Protein AF-A0A359DA38-F1 (afdb_monomer)

Secondary structure (DSSP, 8-state):
-----------PPPP-EEEEE--HHHHHHHHHHHHHHHHHHHH----TTGGGT----GGGGG-EEEEEEETTT--EEEEEEEEEHHHHHHHTS-GGGGTS--GGGTT--S-EEEEEEEEE-GGG-SHHHHHHHHHHHHHHHHHHT--EEEE---

Structure (mmCIF, N/CA/C/O backbone):
data_AF-A0A359DA38-F1
#
_entry.id   AF-A0A359DA38-F1
#
loop_
_atom_site.group_PDB
_atom_site.id
_atom_site.type_symbol
_atom_site.label_atom_id
_atom_site.label_alt_id
_atom_site.label_comp_id
_atom_site.label_asym_id
_atom_site.label_entity_id
_atom_site.label_seq_id
_atom_site.pdbx_PDB_ins_code
_atom_site.Cartn_x
_atom_site.Cartn_y
_atom_site.Cartn_z
_atom_site.occupancy
_atom_site.B_iso_or_equiv
_atom_site.auth_seq_id
_atom_site.auth_comp_id
_atom_site.auth_asym_id
_atom_site.auth_atom_id
_atom_site.pdbx_PDB_model_num
ATOM 1 N N . MET A 1 1 ? -15.263 -32.341 43.291 1.00 40.28 1 MET A N 1
ATOM 2 C CA . MET A 1 1 ? -15.987 -31.164 42.770 1.00 40.28 1 MET A CA 1
ATOM 3 C C . MET A 1 1 ? -15.018 -30.399 41.888 1.00 40.28 1 MET A C 1
ATOM 5 O O . MET A 1 1 ? -14.157 -29.714 42.419 1.00 40.28 1 MET A O 1
ATOM 9 N N . THR A 1 2 ? -15.076 -30.595 40.573 1.00 37.25 2 THR A N 1
ATOM 10 C CA . THR A 1 2 ? -14.154 -29.941 39.632 1.00 37.25 2 THR A CA 1
ATOM 11 C C . THR A 1 2 ? -14.922 -28.822 38.948 1.00 37.25 2 THR A C 1
ATOM 13 O O . THR A 1 2 ? -15.823 -29.076 38.152 1.00 37.25 2 THR A O 1
ATOM 16 N N . GLN A 1 3 ? -14.632 -27.586 39.344 1.00 42.19 3 GLN A N 1
ATOM 17 C CA . GLN A 1 3 ? -15.239 -26.386 38.784 1.00 42.19 3 GLN A CA 1
ATOM 18 C C . GLN A 1 3 ? -14.615 -26.137 37.407 1.00 42.19 3 GLN A C 1
ATOM 20 O O . GLN A 1 3 ? -13.440 -25.795 37.302 1.00 42.19 3 GLN A O 1
ATOM 25 N N . ILE A 1 4 ? -15.394 -26.351 36.347 1.00 47.38 4 ILE A N 1
ATOM 26 C CA . ILE A 1 4 ? -15.034 -25.924 34.995 1.00 47.38 4 ILE A CA 1
ATOM 27 C C . ILE A 1 4 ? -15.135 -24.399 34.987 1.00 47.38 4 ILE A C 1
ATOM 29 O O . ILE A 1 4 ? -16.221 -23.840 35.149 1.00 47.38 4 ILE A O 1
ATOM 33 N N . ALA A 1 5 ? -13.992 -23.729 34.857 1.00 47.16 5 ALA A N 1
ATOM 34 C CA . ALA A 1 5 ? -13.940 -22.293 34.655 1.00 47.16 5 ALA A CA 1
ATOM 35 C C . ALA A 1 5 ? -14.603 -21.970 33.309 1.00 47.16 5 ALA A C 1
ATOM 37 O O . ALA A 1 5 ? -14.053 -22.244 32.247 1.00 47.16 5 ALA A O 1
ATOM 38 N N . LEU A 1 6 ? -15.813 -21.415 33.364 1.00 50.88 6 LEU A N 1
ATOM 39 C CA . LEU A 1 6 ? -16.464 -20.788 32.222 1.00 50.88 6 LEU A CA 1
ATOM 40 C C . LEU A 1 6 ? -15.691 -19.508 31.903 1.00 50.88 6 LEU A C 1
ATOM 42 O O . LEU A 1 6 ? -15.925 -18.456 32.503 1.00 50.88 6 LEU A O 1
ATOM 46 N N . THR A 1 7 ? -14.739 -19.602 30.980 1.00 53.06 7 THR A N 1
ATOM 47 C CA . THR A 1 7 ? -14.122 -18.439 30.351 1.00 53.06 7 THR A CA 1
ATOM 48 C C . THR A 1 7 ? -15.243 -17.666 29.666 1.00 53.06 7 THR A C 1
ATOM 50 O O . THR A 1 7 ? -15.839 -18.139 28.702 1.00 53.06 7 THR A O 1
ATOM 53 N N . ARG A 1 8 ? -15.596 -16.495 30.207 1.00 48.06 8 ARG A N 1
ATOM 54 C CA . ARG A 1 8 ? -16.495 -15.561 29.530 1.00 48.06 8 ARG A CA 1
ATOM 55 C C . ARG A 1 8 ? -15.822 -15.146 28.230 1.00 48.06 8 ARG A C 1
ATOM 57 O O . ARG A 1 8 ? -14.902 -14.330 28.252 1.00 48.06 8 ARG A O 1
ATOM 64 N N . ASP A 1 9 ? -16.291 -15.708 27.126 1.00 50.88 9 ASP A N 1
ATOM 65 C CA . ASP A 1 9 ? -15.997 -15.209 25.795 1.00 50.88 9 ASP A CA 1
ATOM 66 C C . ASP A 1 9 ? -16.605 -13.804 25.701 1.00 50.88 9 ASP A C 1
ATOM 68 O O . ASP A 1 9 ? -17.817 -13.622 25.563 1.00 50.88 9 ASP A O 1
ATOM 72 N N . ARG A 1 10 ? -15.778 -12.776 25.924 1.00 52.38 10 ARG A N 1
ATOM 73 C CA . ARG A 1 10 ? -16.146 -11.396 25.606 1.00 52.38 10 ARG A CA 1
ATOM 74 C C . ARG A 1 10 ? -16.163 -11.334 24.087 1.00 52.38 10 ARG A C 1
ATOM 76 O O . ARG A 1 10 ? -15.155 -10.976 23.485 1.00 52.38 10 ARG A O 1
ATOM 83 N N . THR A 1 11 ? -17.291 -11.702 23.487 1.00 56.88 11 THR A N 1
ATOM 84 C CA . THR A 1 11 ? -17.505 -11.613 22.045 1.00 56.88 11 THR A CA 1
ATOM 85 C C . THR A 1 11 ? -17.299 -10.163 21.632 1.00 56.88 11 THR A C 1
ATOM 87 O O . THR A 1 11 ? -18.174 -9.312 21.810 1.00 56.88 11 THR A O 1
ATOM 90 N N . THR A 1 12 ? -16.103 -9.860 21.137 1.00 62.84 12 THR A N 1
ATOM 91 C CA . THR A 1 12 ? -15.860 -8.610 20.427 1.00 62.84 12 THR A CA 1
ATOM 92 C C . THR A 1 12 ? -16.781 -8.663 19.212 1.00 62.84 12 THR A C 1
ATOM 94 O O . THR A 1 12 ? -16.821 -9.712 18.559 1.00 62.84 12 THR A O 1
ATOM 97 N N . PRO A 1 13 ? -17.582 -7.619 18.938 1.00 70.88 13 PRO A N 1
ATOM 98 C CA . PRO A 1 13 ? -18.469 -7.632 17.784 1.00 70.88 13 PRO A CA 1
ATOM 99 C C . PRO A 1 13 ? -17.672 -7.999 16.531 1.00 70.88 13 PRO A C 1
ATOM 101 O O . PRO A 1 13 ? -16.520 -7.585 16.377 1.00 70.88 13 PRO A O 1
ATOM 104 N N . ALA A 1 14 ? -18.273 -8.822 15.669 1.00 83.25 14 ALA A N 1
ATOM 105 C CA . ALA A 1 14 ? -17.619 -9.273 14.450 1.00 83.25 14 ALA A CA 1
ATOM 106 C C . ALA A 1 14 ? -17.171 -8.052 13.633 1.00 83.25 14 ALA A C 1
ATOM 108 O O . ALA A 1 14 ? -17.980 -7.189 13.274 1.00 83.25 14 ALA A O 1
ATOM 109 N N . ARG A 1 15 ? -15.865 -7.965 13.378 1.00 90.12 15 ARG A N 1
ATOM 110 C CA . ARG A 1 15 ? -15.275 -6.887 12.581 1.00 90.12 15 ARG A CA 1
ATOM 111 C C . ARG A 1 15 ? -15.739 -7.026 11.143 1.00 90.12 15 ARG A C 1
ATOM 113 O O . ARG A 1 15 ? -15.716 -8.127 10.593 1.00 90.12 15 ARG A O 1
ATOM 120 N N . ARG A 1 16 ? -16.154 -5.918 10.538 1.00 96.81 16 ARG A N 1
ATOM 121 C CA . ARG A 1 16 ? -16.608 -5.894 9.147 1.00 96.81 16 ARG A CA 1
ATOM 122 C C . ARG A 1 16 ? -15.497 -5.301 8.303 1.00 96.81 16 ARG A C 1
ATOM 124 O O . ARG A 1 16 ? -15.492 -4.110 8.041 1.00 96.81 16 ARG A O 1
ATOM 131 N N . LEU A 1 17 ? -14.539 -6.136 7.931 1.00 98.44 17 LEU A N 1
ATOM 132 C CA . LEU A 1 17 ? -13.346 -5.705 7.209 1.00 98.44 17 LEU A CA 1
ATOM 133 C C . LEU A 1 17 ? -13.612 -5.690 5.702 1.00 98.44 17 LEU A C 1
ATOM 135 O O . LEU A 1 17 ? -14.126 -6.667 5.157 1.00 98.44 17 LEU A O 1
ATOM 139 N N . GLN A 1 18 ? -13.253 -4.594 5.041 1.00 98.56 18 GLN A N 1
ATOM 140 C CA . GLN A 1 18 ? -13.341 -4.432 3.592 1.00 98.56 18 GLN A CA 1
ATOM 141 C C . GLN A 1 18 ? -12.007 -3.921 3.057 1.00 98.56 18 GLN A C 1
ATOM 143 O O . GLN A 1 18 ? -11.458 -2.971 3.607 1.00 98.56 18 GLN A O 1
ATOM 148 N N . ALA A 1 19 ? -11.503 -4.539 1.991 1.00 98.50 19 ALA A N 1
ATOM 149 C CA . ALA A 1 19 ? -10.370 -3.990 1.267 1.00 98.50 19 ALA A CA 1
ATOM 150 C C . ALA A 1 19 ? -10.810 -2.880 0.306 1.00 98.50 19 ALA A C 1
ATOM 152 O O . ALA A 1 19 ? -11.923 -2.912 -0.223 1.00 98.50 19 ALA A O 1
ATOM 153 N N . GLU A 1 20 ? -9.935 -1.908 0.081 1.00 98.38 20 GLU A N 1
ATOM 154 C CA . GLU A 1 20 ? -10.171 -0.810 -0.849 1.00 98.38 20 GLU A CA 1
ATOM 155 C C . GLU A 1 20 ? -8.868 -0.298 -1.474 1.00 98.38 20 GLU A C 1
ATOM 157 O O . GLU A 1 20 ? -7.788 -0.391 -0.882 1.00 98.38 20 GLU A O 1
ATOM 162 N N . ARG A 1 21 ? -8.989 0.309 -2.660 1.00 98.44 21 ARG A N 1
ATOM 163 C CA . ARG A 1 21 ? -7.926 1.123 -3.260 1.00 98.44 21 ARG A CA 1
ATOM 164 C C . ARG A 1 21 ? -8.009 2.538 -2.710 1.00 98.44 21 ARG A C 1
ATOM 166 O O . ARG A 1 21 ? -9.058 3.177 -2.773 1.00 98.44 21 ARG A O 1
ATOM 173 N N . LEU A 1 22 ? -6.893 3.044 -2.207 1.00 98.56 22 LEU A N 1
ATOM 174 C CA . LEU A 1 22 ? -6.809 4.359 -1.584 1.00 98.56 22 LEU A CA 1
ATOM 175 C C . LEU A 1 22 ? -6.519 5.405 -2.662 1.00 98.56 22 LEU A C 1
ATOM 177 O O . LEU A 1 22 ? -5.372 5.638 -3.042 1.00 98.56 22 LEU A O 1
ATOM 181 N N . ILE A 1 23 ? -7.584 6.008 -3.194 1.00 97.94 23 ILE A N 1
ATOM 182 C CA . ILE A 1 23 ? -7.505 6.927 -4.332 1.00 97.94 23 ILE A CA 1
ATOM 183 C C . ILE A 1 23 ? -7.543 8.387 -3.878 1.00 97.94 23 ILE A C 1
ATOM 185 O O . ILE A 1 23 ? -8.467 8.840 -3.202 1.00 97.94 23 ILE A O 1
ATOM 189 N N . GLY A 1 24 ? -6.556 9.149 -4.345 1.00 97.94 24 GLY A N 1
ATOM 190 C CA . GLY A 1 24 ? -6.482 10.594 -4.172 1.00 97.94 24 GLY A CA 1
ATOM 191 C C . GLY A 1 24 ? -5.836 11.050 -2.856 1.00 97.94 24 GLY A C 1
ATOM 192 O O . GLY A 1 24 ? -5.511 10.239 -1.986 1.00 97.94 24 GLY A O 1
ATOM 193 N N . PRO A 1 25 ? -5.641 12.373 -2.692 1.00 97.62 25 PRO A N 1
ATOM 194 C CA . PRO A 1 25 ? -4.803 12.917 -1.620 1.00 97.62 25 PRO A CA 1
ATOM 195 C C . PRO A 1 25 ? -5.324 12.639 -0.207 1.00 97.62 25 PRO A C 1
ATOM 197 O O . PRO A 1 25 ? -4.536 12.446 0.714 1.00 97.62 25 PRO A O 1
ATOM 200 N N . ALA A 1 26 ? -6.647 12.613 -0.022 1.00 98.06 26 ALA A N 1
ATOM 201 C CA . ALA A 1 26 ? -7.252 12.368 1.285 1.00 98.06 26 ALA A CA 1
ATOM 202 C C . ALA A 1 26 ? -7.018 10.925 1.762 1.00 98.06 26 ALA A C 1
ATOM 204 O O . ALA A 1 26 ? -6.610 10.721 2.903 1.00 98.06 26 ALA A O 1
ATOM 205 N N . ALA A 1 27 ? -7.212 9.943 0.875 1.00 98.25 27 ALA A N 1
ATOM 206 C CA . ALA A 1 27 ? -6.994 8.532 1.188 1.00 98.25 27 ALA A CA 1
ATOM 207 C C . ALA A 1 27 ? -5.504 8.227 1.412 1.00 98.25 27 ALA 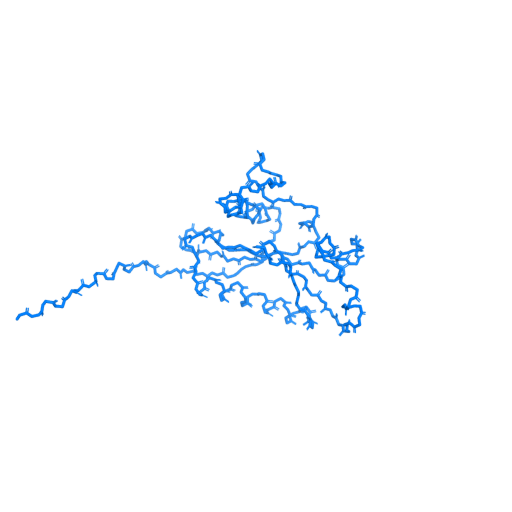A C 1
ATOM 209 O O . ALA A 1 27 ? -5.149 7.520 2.354 1.00 98.25 27 ALA A O 1
ATOM 210 N N . LEU A 1 28 ? -4.617 8.831 0.611 1.00 98.38 28 LEU A N 1
ATOM 211 C CA . LEU A 1 28 ? -3.172 8.742 0.833 1.00 98.38 28 LEU A CA 1
ATOM 212 C C . LEU A 1 28 ? -2.781 9.298 2.209 1.00 98.38 28 LEU A C 1
ATOM 214 O O . LEU A 1 28 ? -2.042 8.648 2.944 1.00 98.38 28 LEU A O 1
ATOM 218 N N . ARG A 1 29 ? -3.316 10.463 2.592 1.00 98.19 29 ARG A N 1
ATOM 219 C CA . ARG A 1 29 ? -3.046 11.062 3.906 1.00 98.19 29 ARG A CA 1
ATOM 220 C C . ARG A 1 29 ? -3.517 10.169 5.056 1.00 98.19 29 ARG A C 1
ATOM 222 O O . ARG A 1 29 ? -2.835 10.086 6.073 1.00 98.19 29 ARG A O 1
ATOM 229 N N . GLU A 1 30 ? -4.651 9.486 4.904 1.00 98.38 30 GLU A N 1
ATOM 230 C CA . GLU A 1 30 ? -5.132 8.509 5.890 1.00 98.38 30 GLU A CA 1
ATOM 231 C C . GLU A 1 30 ? -4.169 7.318 6.025 1.00 98.38 30 GLU A C 1
ATOM 233 O O . GLU A 1 30 ? -3.811 6.940 7.142 1.00 98.38 30 GLU A O 1
ATOM 238 N N . ALA A 1 31 ? -3.665 6.787 4.905 1.00 98.50 31 ALA A N 1
ATOM 239 C CA . ALA A 1 31 ? -2.642 5.740 4.910 1.00 98.50 31 ALA A CA 1
ATOM 240 C C . ALA A 1 31 ? -1.347 6.201 5.590 1.00 98.50 31 ALA A C 1
ATOM 242 O O . ALA A 1 31 ? -0.774 5.462 6.387 1.00 98.50 31 ALA A O 1
ATOM 243 N N . GLN A 1 32 ? -0.875 7.412 5.284 1.00 98.31 32 GLN A N 1
ATOM 244 C CA . GLN A 1 32 ? 0.326 8.006 5.885 1.00 98.31 32 GLN A CA 1
ATOM 245 C C . GLN A 1 32 ? 0.168 8.201 7.397 1.00 98.31 32 GLN A C 1
ATOM 247 O O . GLN A 1 32 ? 1.100 7.935 8.154 1.00 98.31 32 GLN A O 1
ATOM 252 N N . ALA A 1 33 ? -1.017 8.613 7.855 1.00 97.81 33 ALA A N 1
ATOM 253 C CA . ALA A 1 33 ? -1.314 8.744 9.278 1.00 97.81 33 ALA A CA 1
ATOM 254 C C . ALA A 1 33 ? -1.343 7.378 9.985 1.00 97.81 33 ALA A C 1
ATOM 256 O O . ALA A 1 33 ? -0.803 7.241 11.082 1.00 97.81 33 ALA A O 1
ATOM 257 N N . LEU A 1 34 ? -1.931 6.348 9.363 1.00 97.88 34 LEU A N 1
ATOM 258 C CA . LEU A 1 34 ? -1.904 4.987 9.905 1.00 97.88 34 LEU A CA 1
ATOM 259 C C . LEU A 1 34 ? -0.466 4.460 10.012 1.00 97.88 34 LEU A C 1
ATOM 261 O O . LEU A 1 34 ? -0.074 3.972 11.073 1.00 97.88 34 LEU A O 1
ATOM 265 N N . ARG A 1 35 ? 0.324 4.603 8.942 1.00 97.06 35 ARG A N 1
ATOM 266 C CA . ARG A 1 35 ? 1.749 4.248 8.912 1.00 97.06 35 ARG A CA 1
ATOM 267 C C . ARG A 1 35 ? 2.519 4.935 10.034 1.00 97.06 35 ARG A C 1
ATOM 269 O O . ARG A 1 35 ? 3.170 4.250 10.816 1.00 97.06 35 ARG A O 1
ATOM 276 N N . PHE A 1 36 ? 2.348 6.249 10.189 1.00 95.75 36 PHE A N 1
ATOM 277 C CA . PHE A 1 36 ? 2.963 7.004 11.277 1.00 95.75 36 PHE A CA 1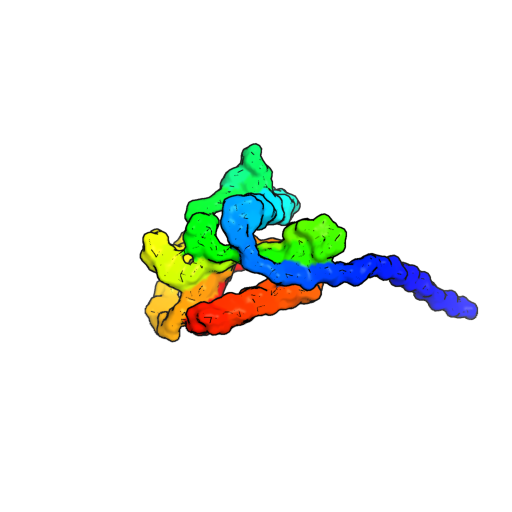
ATOM 278 C C . PHE A 1 36 ? 2.613 6.430 12.645 1.00 95.75 36 PHE A C 1
ATOM 280 O O . PHE A 1 36 ? 3.516 6.136 13.424 1.00 95.75 36 PHE A O 1
ATOM 287 N N . ARG A 1 37 ? 1.321 6.233 12.945 1.00 94.44 37 ARG A N 1
ATOM 288 C CA . ARG A 1 37 ? 0.884 5.703 14.248 1.00 94.44 37 ARG A CA 1
ATOM 289 C C . ARG A 1 37 ? 1.497 4.338 14.551 1.00 94.44 37 ARG A C 1
ATOM 291 O O . ARG A 1 37 ? 1.921 4.120 15.679 1.00 94.44 37 ARG A O 1
ATOM 298 N N . VAL A 1 38 ? 1.540 3.438 13.568 1.00 94.38 38 VAL A N 1
ATOM 299 C CA . VAL A 1 38 ? 2.079 2.084 13.761 1.00 94.38 38 VAL A CA 1
ATOM 300 C C . VAL A 1 38 ? 3.603 2.110 13.881 1.00 94.38 38 VAL A C 1
ATOM 302 O O . VAL A 1 38 ? 4.149 1.569 14.837 1.00 94.38 38 VAL A O 1
ATOM 305 N N . PHE A 1 39 ? 4.305 2.772 12.961 1.00 92.25 39 PHE A N 1
ATOM 306 C CA . PHE A 1 39 ? 5.768 2.744 12.934 1.00 92.25 39 PHE A CA 1
ATOM 307 C C . PHE A 1 39 ? 6.406 3.575 14.052 1.00 92.25 39 PHE A C 1
ATOM 309 O O . PHE A 1 39 ? 7.396 3.140 14.638 1.00 92.25 39 PHE A O 1
ATOM 316 N N . SER A 1 40 ? 5.835 4.732 14.407 1.00 89.31 40 SER A N 1
ATOM 317 C CA . SER A 1 40 ? 6.358 5.554 15.511 1.00 89.31 40 SER A CA 1
ATOM 318 C C . SER A 1 40 ? 6.212 4.868 16.870 1.00 89.31 40 SER A C 1
ATOM 320 O O . SER A 1 40 ? 7.110 4.973 17.702 1.00 89.31 40 SER A O 1
ATOM 322 N N . ALA A 1 41 ? 5.122 4.125 17.087 1.00 82.69 41 ALA A N 1
ATOM 323 C CA . ALA A 1 41 ? 4.901 3.384 18.326 1.00 82.69 41 ALA A CA 1
ATOM 324 C C . ALA A 1 41 ? 5.851 2.185 18.484 1.00 82.69 41 ALA A C 1
ATOM 326 O O . ALA A 1 41 ? 6.103 1.750 19.606 1.00 82.69 41 ALA A O 1
ATOM 327 N N . GLU A 1 42 ? 6.355 1.641 17.374 1.00 79.06 42 GLU A N 1
ATOM 328 C CA . GLU A 1 42 ? 7.058 0.355 17.363 1.00 79.06 42 GLU A CA 1
ATOM 329 C C . GLU A 1 42 ? 8.569 0.474 17.173 1.00 79.06 42 GLU A C 1
ATOM 331 O O . GLU A 1 42 ? 9.297 -0.377 17.681 1.00 79.06 42 GLU A O 1
ATOM 336 N N . PHE A 1 43 ? 9.056 1.521 16.502 1.00 67.75 43 PHE A N 1
ATOM 337 C CA . PHE A 1 43 ? 10.449 1.568 16.042 1.00 67.75 43 PHE A CA 1
ATOM 338 C C . PHE A 1 43 ? 11.272 2.768 16.539 1.00 67.75 43 PHE A C 1
ATOM 340 O O . PHE A 1 43 ? 12.410 2.917 16.103 1.00 67.75 43 PHE A O 1
ATOM 347 N N . ASP A 1 44 ? 10.730 3.639 17.408 1.00 65.31 44 ASP A N 1
ATOM 348 C CA . ASP A 1 44 ? 11.333 4.953 17.757 1.00 65.31 44 ASP A CA 1
ATOM 349 C C . ASP A 1 44 ? 11.832 5.709 16.502 1.00 65.31 44 ASP A C 1
ATOM 351 O O . ASP A 1 44 ? 12.835 6.428 16.494 1.00 65.31 44 ASP A O 1
ATOM 355 N N . ALA A 1 45 ? 11.158 5.454 15.377 1.00 62.81 45 ALA A N 1
ATOM 356 C CA . ALA A 1 45 ? 11.671 5.785 14.066 1.00 62.81 45 ALA A CA 1
ATOM 357 C C . ALA A 1 45 ? 11.541 7.288 13.829 1.00 62.81 45 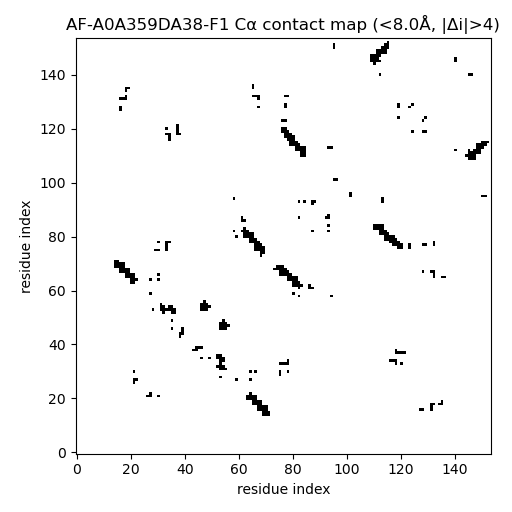ALA A C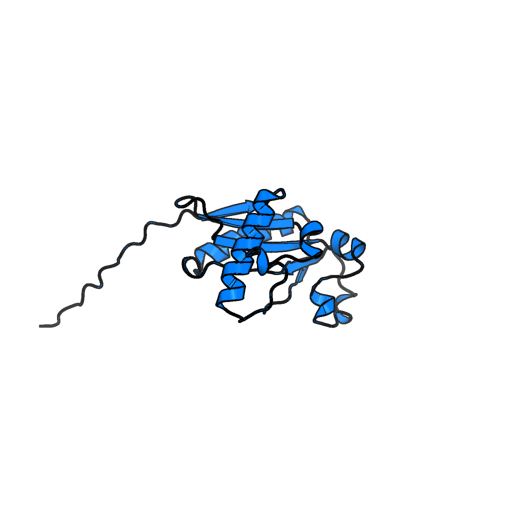 1
ATOM 359 O O . ALA A 1 45 ? 10.477 7.885 14.014 1.00 62.81 45 ALA A O 1
ATOM 360 N N . LYS A 1 46 ? 12.623 7.901 13.342 1.00 71.12 46 LYS A N 1
ATOM 361 C CA . LYS A 1 46 ? 12.574 9.246 12.766 1.00 71.12 46 LYS A CA 1
ATOM 362 C C . LYS A 1 46 ? 11.920 9.161 11.391 1.00 71.12 46 LYS A C 1
ATOM 364 O O . LYS A 1 46 ? 12.603 8.990 10.388 1.00 71.12 46 LYS A O 1
ATOM 369 N N . LEU A 1 47 ? 10.595 9.230 11.378 1.00 79.88 47 LEU A N 1
ATOM 370 C CA . LEU A 1 47 ? 9.795 9.180 10.159 1.00 79.88 47 LEU A CA 1
ATOM 371 C C . LEU A 1 47 ? 9.771 10.551 9.476 1.00 79.88 47 LEU A C 1
ATOM 373 O O . LEU A 1 47 ? 9.668 11.590 10.133 1.00 79.88 47 LEU A O 1
ATOM 377 N N . ASN A 1 48 ? 9.841 10.546 8.150 1.00 81.31 48 ASN A N 1
ATOM 378 C CA . ASN A 1 48 ? 9.654 11.751 7.350 1.00 81.31 48 ASN A CA 1
ATOM 379 C C . ASN A 1 48 ? 8.181 12.185 7.420 1.00 81.31 48 ASN A C 1
ATOM 381 O O . ASN A 1 48 ? 7.283 11.372 7.201 1.00 81.31 48 ASN A O 1
ATOM 385 N N . GLY A 1 49 ? 7.932 13.462 7.726 1.00 82.56 49 GLY A N 1
ATOM 386 C CA . GLY A 1 49 ? 6.583 13.993 7.955 1.00 82.56 49 GLY A CA 1
ATOM 387 C C . GLY A 1 49 ? 6.073 13.830 9.391 1.00 82.56 49 GLY A C 1
ATOM 388 O O . GLY A 1 49 ? 4.900 14.111 9.662 1.00 82.56 49 GLY A O 1
ATOM 389 N N . ALA A 1 50 ? 6.927 13.403 10.330 1.00 85.81 50 ALA A N 1
ATOM 390 C CA . ALA A 1 50 ? 6.561 13.220 11.733 1.00 85.81 50 ALA A CA 1
ATOM 391 C C . ALA A 1 50 ? 6.002 14.495 12.390 1.00 85.81 50 ALA A C 1
ATOM 393 O O . ALA A 1 50 ? 5.109 14.413 13.233 1.00 85.81 50 ALA A O 1
ATOM 394 N N . GLU A 1 51 ? 6.456 15.680 11.976 1.00 88.00 51 GLU A N 1
ATOM 395 C CA . GLU A 1 51 ? 5.936 16.977 12.424 1.00 88.00 51 GLU A CA 1
ATOM 396 C C . GLU A 1 51 ? 4.465 17.212 12.043 1.00 88.00 51 GLU A C 1
ATOM 398 O O . GLU A 1 51 ? 3.779 18.022 12.667 1.00 88.00 51 GLU A O 1
ATOM 403 N N . LEU A 1 52 ? 3.970 16.478 11.044 1.00 90.19 52 LEU A N 1
ATOM 404 C CA . LEU A 1 52 ? 2.577 16.470 10.600 1.00 90.19 52 LEU A CA 1
ATOM 405 C C . LEU A 1 52 ? 1.802 15.243 11.104 1.00 90.19 52 LEU A C 1
ATOM 407 O O . LEU A 1 52 ? 0.614 15.115 10.796 1.00 90.19 52 LEU A O 1
ATOM 411 N N . GLY A 1 53 ? 2.453 14.344 11.850 1.00 93.50 53 GLY A N 1
ATOM 412 C CA . GLY A 1 53 ? 1.895 13.054 12.257 1.00 93.50 53 GLY A CA 1
ATOM 413 C C . GLY A 1 53 ? 1.710 12.078 11.092 1.00 93.50 53 GLY A C 1
ATOM 414 O O . GLY A 1 53 ? 0.737 11.322 11.086 1.00 93.50 53 GLY A O 1
ATOM 415 N N . LEU A 1 54 ? 2.594 12.133 10.090 1.00 96.00 54 LEU A N 1
ATOM 416 C CA . LEU A 1 54 ? 2.546 11.331 8.866 1.00 96.00 54 LEU A CA 1
ATOM 417 C C . LEU A 1 54 ? 3.866 10.578 8.650 1.00 96.00 54 LEU A C 1
ATOM 419 O O . LEU A 1 54 ? 4.921 11.037 9.070 1.00 96.00 54 LEU A O 1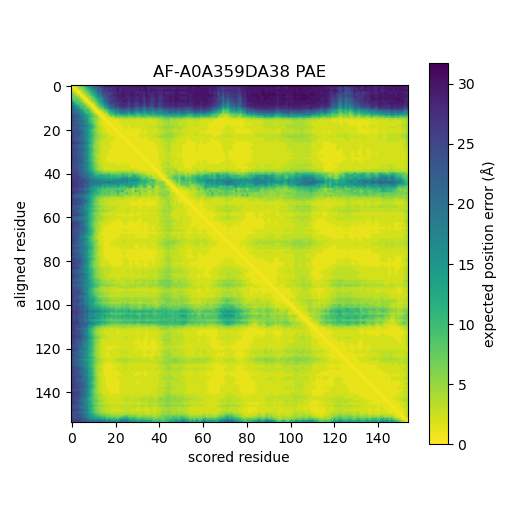
ATOM 423 N N . ASP A 1 55 ? 3.786 9.425 7.987 1.00 95.81 55 ASP A N 1
ATOM 424 C CA . ASP A 1 55 ? 4.926 8.720 7.397 1.00 95.81 55 ASP A CA 1
ATOM 425 C C . ASP A 1 55 ? 4.803 8.840 5.880 1.00 95.81 55 ASP A C 1
ATOM 427 O O . ASP A 1 55 ? 3.969 8.163 5.267 1.00 95.81 55 ASP A O 1
ATOM 431 N N . MET A 1 56 ? 5.573 9.761 5.301 1.00 94.81 56 MET A N 1
ATOM 432 C CA . MET A 1 56 ? 5.522 10.092 3.880 1.00 94.81 56 MET A CA 1
ATOM 433 C C . MET A 1 56 ? 6.911 10.194 3.260 1.00 94.81 56 MET A C 1
ATOM 435 O O . MET A 1 56 ? 7.852 10.676 3.884 1.00 94.81 56 MET A O 1
ATOM 439 N N . ASP A 1 57 ? 7.029 9.782 2.004 1.00 94.12 57 ASP A N 1
ATOM 440 C CA . ASP A 1 57 ? 8.260 9.911 1.228 1.00 94.12 57 ASP A CA 1
ATOM 441 C C . ASP A 1 57 ? 7.957 10.179 -0.254 1.00 94.12 57 ASP A C 1
ATOM 443 O O . ASP A 1 57 ? 6.801 10.176 -0.689 1.00 94.12 57 ASP A O 1
ATOM 447 N N . ASP A 1 58 ? 9.008 10.419 -1.037 1.00 93.56 58 ASP A N 1
ATOM 448 C CA . ASP A 1 58 ? 8.876 10.764 -2.454 1.00 93.56 58 ASP A CA 1
ATOM 449 C C . ASP A 1 58 ? 8.284 9.619 -3.294 1.00 93.56 58 ASP A C 1
ATOM 451 O O . ASP A 1 58 ? 7.713 9.873 -4.353 1.00 93.56 58 ASP A O 1
ATOM 455 N N . TYR A 1 59 ? 8.331 8.365 -2.821 1.00 96.19 59 TYR A N 1
ATOM 456 C CA . TYR A 1 59 ? 7.739 7.230 -3.533 1.00 96.19 59 TYR A CA 1
ATOM 457 C C . TYR A 1 59 ? 6.209 7.255 -3.490 1.00 96.19 59 TYR A C 1
ATOM 459 O O . TYR A 1 59 ? 5.577 6.712 -4.399 1.00 96.19 59 TYR A O 1
ATOM 467 N N . ASP A 1 60 ? 5.590 7.882 -2.481 1.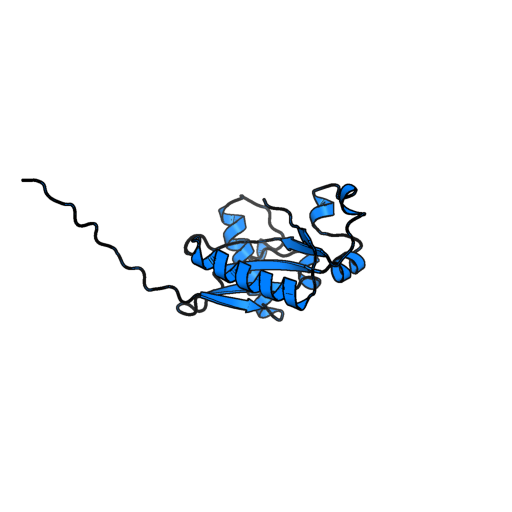00 96.88 60 ASP A N 1
ATOM 468 C CA . ASP A 1 60 ? 4.130 7.891 -2.313 1.00 96.88 60 ASP A CA 1
ATOM 469 C C . ASP A 1 60 ? 3.391 8.373 -3.572 1.00 96.88 60 ASP A C 1
ATOM 471 O O . ASP A 1 60 ? 2.351 7.808 -3.915 1.00 96.88 60 ASP A O 1
ATOM 475 N N . ALA A 1 61 ? 3.938 9.369 -4.279 1.00 96.12 61 ALA A N 1
AT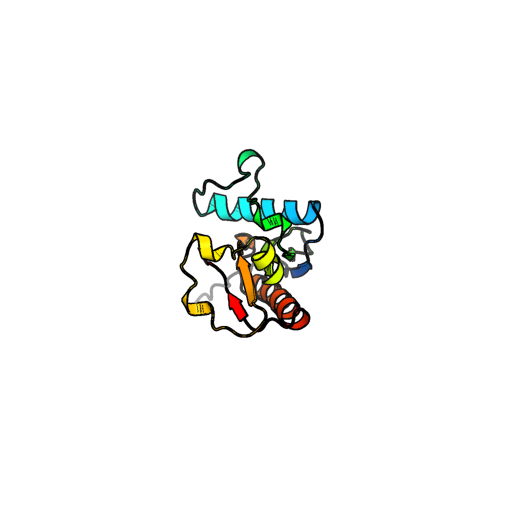OM 476 C CA . ALA A 1 61 ? 3.346 9.946 -5.490 1.00 96.12 61 ALA A CA 1
ATOM 477 C C . ALA A 1 61 ? 3.413 9.020 -6.719 1.00 96.12 61 ALA A C 1
ATOM 479 O O . ALA A 1 61 ? 2.655 9.202 -7.672 1.00 96.12 61 ALA A O 1
ATOM 480 N N . HIS A 1 62 ? 4.309 8.033 -6.696 1.00 97.44 62 HIS A N 1
ATOM 481 C CA . HIS A 1 62 ? 4.522 7.066 -7.776 1.00 97.44 62 HIS A CA 1
ATOM 482 C C . HIS A 1 62 ? 3.850 5.719 -7.504 1.00 97.44 62 HIS A C 1
ATOM 484 O O . HIS A 1 62 ? 3.825 4.852 -8.379 1.00 97.44 62 HIS A O 1
ATOM 490 N N . CYS A 1 63 ? 3.312 5.536 -6.299 1.00 98.12 63 CYS A N 1
ATOM 491 C CA . CYS A 1 63 ? 2.736 4.279 -5.861 1.00 98.12 63 CYS A CA 1
ATOM 492 C C . CYS A 1 63 ? 1.209 4.304 -5.894 1.00 98.12 63 CYS A C 1
ATOM 494 O O . CYS A 1 63 ? 0.566 5.311 -5.594 1.00 98.12 63 CYS A O 1
ATOM 496 N N . ALA A 1 64 ? 0.628 3.140 -6.175 1.00 98.31 64 ALA A N 1
ATOM 497 C CA . ALA A 1 64 ? -0.732 2.855 -5.749 1.00 98.31 64 ALA A CA 1
ATOM 498 C C . ALA A 1 64 ? -0.726 2.439 -4.271 1.00 98.31 64 ALA A C 1
ATOM 500 O O . ALA A 1 64 ? 0.297 2.028 -3.721 1.00 98.31 64 ALA A O 1
ATOM 501 N N . HIS A 1 65 ? -1.881 2.538 -3.622 1.00 98.62 65 HIS A N 1
ATOM 502 C CA . HIS A 1 65 ? -2.034 2.201 -2.210 1.00 98.62 65 HIS A CA 1
ATOM 503 C C . HIS A 1 65 ? -3.330 1.420 -2.036 1.00 98.62 65 HIS A C 1
ATOM 505 O O . HIS A 1 65 ? -4.367 1.799 -2.587 1.00 98.62 65 HIS A O 1
ATOM 511 N N . ILE A 1 66 ? -3.267 0.330 -1.282 1.00 98.81 66 ILE A N 1
ATOM 512 C CA . ILE A 1 66 ? -4.439 -0.463 -0.902 1.00 98.81 66 ILE A CA 1
ATOM 513 C C . ILE A 1 66 ? -4.504 -0.560 0.612 1.00 98.81 66 ILE A C 1
ATOM 515 O O . ILE A 1 66 ? -3.478 -0.504 1.297 1.00 98.81 66 ILE A O 1
ATOM 519 N N . GLY A 1 67 ? -5.707 -0.732 1.137 1.00 98.69 67 GLY A N 1
ATOM 520 C CA . GLY A 1 67 ? -5.905 -0.825 2.569 1.00 98.69 67 GLY A CA 1
ATOM 521 C C . GLY A 1 67 ? -7.122 -1.630 2.967 1.00 98.69 67 GLY A C 1
ATOM 522 O O . GLY A 1 67 ? -7.873 -2.113 2.126 1.00 98.69 67 GLY A O 1
ATOM 523 N N . VAL A 1 68 ? -7.282 -1.792 4.277 1.00 98.81 68 VAL A N 1
ATOM 524 C CA . VAL A 1 68 ? -8.429 -2.458 4.894 1.00 98.81 68 VAL A CA 1
ATOM 525 C C . VAL A 1 68 ? -9.122 -1.478 5.815 1.00 98.81 68 VAL A C 1
ATOM 527 O O . VAL A 1 68 ? -8.491 -0.929 6.718 1.00 98.81 68 VAL A O 1
ATOM 530 N N . ARG A 1 69 ? -10.425 -1.306 5.618 1.00 98.62 69 ARG A N 1
ATOM 531 C CA . ARG A 1 69 ? -11.303 -0.485 6.447 1.00 98.62 69 ARG A CA 1
ATOM 532 C C . ARG A 1 69 ? -12.176 -1.367 7.331 1.00 98.62 69 ARG A C 1
ATOM 534 O O . ARG A 1 69 ? -12.732 -2.357 6.852 1.00 98.62 69 ARG A O 1
ATOM 541 N N . ASP A 1 70 ? -12.324 -1.013 8.607 1.00 98.19 70 ASP A N 1
ATOM 542 C CA . ASP A 1 70 ? -13.407 -1.566 9.426 1.00 98.19 70 ASP A CA 1
ATOM 543 C C . ASP A 1 70 ? -14.679 -0.757 9.171 1.00 98.19 70 ASP A C 1
ATOM 545 O O . ASP A 1 70 ? -14.775 0.410 9.535 1.00 98.19 70 ASP A O 1
ATOM 549 N N . LEU A 1 71 ? -15.683 -1.376 8.559 1.00 97.69 71 LEU A N 1
ATOM 550 C CA . LEU A 1 71 ? -16.965 -0.748 8.248 1.00 97.69 71 LEU A CA 1
ATOM 551 C C . LEU A 1 71 ? -17.797 -0.413 9.491 1.00 97.69 71 LEU A C 1
ATOM 553 O O . LEU A 1 71 ? -18.793 0.298 9.373 1.00 97.69 71 LEU A O 1
ATOM 557 N N . ASN A 1 72 ? -17.434 -0.934 10.666 1.00 96.19 72 ASN A N 1
ATOM 558 C CA . ASN A 1 72 ? -18.096 -0.576 11.917 1.00 96.19 72 ASN A CA 1
ATOM 559 C C . ASN A 1 72 ? -17.638 0.797 12.435 1.00 96.19 72 ASN A C 1
ATOM 561 O O . ASN A 1 72 ? -18.479 1.584 12.865 1.00 96.19 72 ASN A O 1
ATOM 565 N N . SER A 1 73 ? -16.330 1.080 12.414 1.00 96.00 73 SER A N 1
ATOM 566 C CA . SER A 1 73 ? -15.771 2.366 12.867 1.00 96.00 73 SER A CA 1
ATOM 567 C C . SER A 1 73 ? -15.573 3.368 11.730 1.00 96.00 73 SER A C 1
ATOM 569 O O . SER A 1 73 ? -15.513 4.570 11.969 1.00 96.00 73 SER A O 1
ATOM 571 N N . GLY A 1 74 ? -15.484 2.879 10.495 1.00 97.06 74 GLY A N 1
ATOM 572 C CA . GLY A 1 74 ? -15.088 3.653 9.328 1.00 97.06 74 GLY A CA 1
ATOM 573 C C . GLY A 1 74 ? -13.584 3.903 9.246 1.00 97.06 74 GLY A C 1
ATOM 574 O O . GLY A 1 74 ? -13.175 4.646 8.366 1.00 97.06 74 GLY A O 1
ATOM 575 N N . GLU A 1 75 ? -12.758 3.320 10.116 1.00 97.94 75 GLU A N 1
ATOM 576 C CA . GLU A 1 75 ? -11.315 3.584 10.156 1.00 97.94 75 GLU A CA 1
ATOM 577 C C . GLU A 1 75 ? -10.530 2.689 9.194 1.00 97.94 75 GLU A C 1
ATOM 579 O O . GLU A 1 75 ? -10.815 1.495 9.068 1.00 97.94 75 GLU A O 1
ATOM 584 N N . LEU A 1 76 ? -9.493 3.250 8.568 1.00 98.69 76 LEU A N 1
ATOM 585 C CA . LEU A 1 76 ? -8.441 2.479 7.912 1.00 98.69 76 LEU A CA 1
ATOM 586 C C . LEU A 1 76 ? -7.550 1.801 8.967 1.00 98.69 76 LEU A C 1
ATOM 588 O O . LEU A 1 76 ? -6.941 2.469 9.805 1.00 98.69 76 LEU A O 1
ATOM 592 N N . VAL A 1 77 ? -7.464 0.472 8.919 1.00 98.56 77 VAL A N 1
ATOM 593 C CA . VAL A 1 77 ? -6.828 -0.362 9.957 1.00 98.56 77 VAL A CA 1
ATOM 594 C C . VAL A 1 77 ? -5.634 -1.171 9.457 1.00 98.56 77 VAL A C 1
ATOM 596 O O . VAL A 1 77 ? -4.872 -1.707 10.260 1.00 98.56 77 VAL A O 1
ATOM 599 N N . ALA A 1 78 ? -5.451 -1.265 8.142 1.00 98.62 78 ALA A N 1
ATOM 600 C CA . ALA A 1 78 ? -4.248 -1.804 7.522 1.00 98.62 78 ALA A CA 1
ATOM 601 C C . ALA A 1 78 ? -4.007 -1.135 6.169 1.00 98.62 78 ALA A C 1
ATOM 603 O O . ALA A 1 78 ? -4.957 -0.702 5.518 1.00 98.62 78 ALA A O 1
ATOM 604 N N . THR A 1 79 ? -2.752 -1.071 5.735 1.00 98.75 79 THR A N 1
ATOM 605 C CA . THR A 1 79 ? -2.385 -0.529 4.421 1.00 98.75 79 THR A CA 1
ATOM 606 C C . THR A 1 79 ? -1.108 -1.179 3.909 1.00 98.75 79 THR A C 1
ATOM 608 O O . THR A 1 79 ? -0.279 -1.624 4.701 1.00 98.75 79 THR A O 1
ATOM 611 N N . THR A 1 80 ? -0.936 -1.213 2.588 1.00 98.56 80 THR A N 1
ATOM 612 C CA . THR A 1 80 ? 0.357 -1.460 1.935 1.00 98.56 80 THR A CA 1
ATOM 613 C C . THR A 1 80 ? 0.503 -0.577 0.694 1.00 98.56 80 THR A C 1
ATOM 615 O O . THR A 1 80 ? -0.485 -0.239 0.033 1.00 98.56 80 THR A O 1
ATOM 618 N N . ARG A 1 81 ? 1.739 -0.163 0.413 1.00 98.38 81 ARG A N 1
ATOM 619 C CA . ARG A 1 81 ? 2.127 0.639 -0.750 1.00 98.38 81 ARG A CA 1
ATOM 620 C C . ARG A 1 81 ? 2.564 -0.284 -1.880 1.00 98.38 81 ARG A C 1
ATOM 622 O O . ARG A 1 81 ? 3.280 -1.244 -1.620 1.00 98.38 81 ARG A O 1
ATOM 629 N N . LEU A 1 82 ? 2.177 0.037 -3.113 1.00 98.50 82 LEU A N 1
ATOM 630 C CA . LEU A 1 82 ? 2.421 -0.764 -4.311 1.00 98.50 82 LEU A CA 1
ATOM 631 C C . LEU A 1 82 ? 3.197 0.056 -5.358 1.00 98.50 82 LEU A C 1
ATOM 633 O O . LEU A 1 82 ? 2.651 1.008 -5.922 1.00 98.50 82 LEU A O 1
ATOM 637 N N . LEU A 1 83 ? 4.445 -0.319 -5.643 1.00 98.00 83 LEU A N 1
ATOM 638 C CA . LEU A 1 83 ? 5.286 0.308 -6.667 1.00 98.00 83 LEU A CA 1
ATOM 639 C C . LEU A 1 83 ? 5.383 -0.591 -7.912 1.00 98.00 83 LEU A C 1
ATOM 641 O O . LEU A 1 83 ? 6.049 -1.627 -7.901 1.00 98.00 83 LEU A O 1
ATOM 645 N N . ASP A 1 84 ? 4.704 -0.189 -8.992 1.00 97.12 84 ASP A N 1
ATOM 646 C CA . ASP A 1 84 ? 4.748 -0.875 -10.293 1.00 97.12 84 ASP A CA 1
ATOM 647 C C . ASP A 1 84 ? 6.128 -0.733 -10.948 1.00 97.12 84 ASP A C 1
ATOM 649 O O . ASP A 1 84 ? 6.720 0.348 -10.933 1.00 97.12 84 ASP A O 1
ATOM 653 N N . HIS A 1 85 ? 6.604 -1.783 -11.622 1.00 93.94 85 HIS A N 1
ATOM 654 C CA . HIS A 1 85 ? 7.868 -1.757 -12.365 1.00 93.94 85 HIS A CA 1
ATOM 655 C C . HIS A 1 85 ? 8.013 -0.582 -13.351 1.00 93.94 85 HIS A C 1
ATOM 657 O O . HIS A 1 85 ? 9.123 -0.084 -13.528 1.00 93.94 85 HIS A O 1
ATOM 663 N N . ARG A 1 86 ? 6.936 -0.094 -13.991 1.00 95.44 86 ARG A N 1
ATOM 664 C CA . ARG A 1 86 ? 7.029 1.075 -14.891 1.00 95.44 86 ARG A CA 1
ATOM 665 C C . ARG A 1 86 ? 7.225 2.368 -14.112 1.00 95.44 86 ARG A C 1
ATOM 667 O O . ARG A 1 86 ? 7.959 3.241 -14.567 1.00 95.44 86 ARG A O 1
ATOM 674 N N . ALA A 1 87 ? 6.591 2.486 -12.947 1.00 96.31 87 ALA A N 1
ATOM 675 C CA . ALA A 1 87 ? 6.798 3.616 -12.050 1.00 96.31 87 ALA A CA 1
ATOM 676 C C . ALA A 1 87 ? 8.226 3.603 -11.480 1.00 96.31 87 ALA A C 1
ATOM 678 O O . ALA A 1 87 ? 8.900 4.630 -11.528 1.00 96.31 87 ALA A O 1
ATOM 679 N N . ALA A 1 88 ? 8.720 2.435 -11.054 1.00 94.50 88 ALA A N 1
ATOM 680 C CA . ALA A 1 88 ? 10.109 2.244 -10.634 1.00 94.50 88 ALA A CA 1
ATOM 681 C C . ALA A 1 88 ? 11.101 2.595 -11.756 1.00 94.50 88 ALA A C 1
ATOM 683 O O . ALA A 1 88 ? 12.047 3.343 -11.533 1.00 94.50 88 ALA A O 1
ATOM 684 N N . ALA A 1 89 ? 10.850 2.156 -12.994 1.00 92.25 89 ALA A N 1
ATOM 685 C CA . ALA A 1 89 ? 11.670 2.530 -14.147 1.00 92.25 89 ALA A CA 1
ATOM 686 C C . ALA A 1 89 ? 11.670 4.050 -14.403 1.00 92.25 89 ALA A C 1
ATOM 688 O O . ALA A 1 89 ? 12.705 4.611 -14.753 1.00 92.25 89 ALA A O 1
ATOM 689 N N . GLY A 1 90 ? 10.536 4.728 -14.190 1.00 94.31 90 GLY A N 1
ATOM 690 C CA . GLY A 1 90 ? 10.443 6.190 -14.258 1.00 94.31 90 GLY A CA 1
ATOM 691 C C . GLY A 1 90 ? 11.221 6.909 -13.150 1.00 94.31 90 GLY A C 1
ATOM 692 O O . GLY A 1 90 ? 11.787 7.971 -13.398 1.00 94.31 90 GLY A O 1
ATOM 693 N N . LEU A 1 91 ? 11.286 6.317 -11.955 1.00 94.12 91 LEU A N 1
ATOM 694 C CA . LEU A 1 91 ? 12.141 6.757 -10.844 1.00 94.12 91 LEU A CA 1
ATOM 695 C C . LEU A 1 91 ? 13.620 6.381 -11.039 1.00 94.12 91 LEU A C 1
ATOM 697 O O . LEU A 1 91 ? 14.493 6.942 -10.380 1.00 94.12 91 LEU A O 1
ATOM 701 N N . GLY A 1 92 ? 13.897 5.435 -11.939 1.00 92.69 92 GLY A N 1
ATOM 702 C CA . GLY A 1 92 ? 15.212 4.848 -12.177 1.00 92.69 92 GLY A CA 1
ATOM 703 C C . GLY A 1 92 ? 15.611 3.754 -11.183 1.00 92.69 92 GLY A C 1
ATOM 704 O O . GLY A 1 92 ? 16.756 3.315 -11.242 1.00 92.69 92 GLY A O 1
ATOM 705 N N . ARG A 1 93 ? 14.711 3.343 -10.277 1.00 92.56 93 ARG A N 1
ATOM 706 C CA . ARG A 1 93 ? 14.953 2.328 -9.237 1.00 92.56 93 ARG A CA 1
ATOM 707 C C . ARG A 1 93 ? 13.675 1.885 -8.517 1.00 92.56 93 ARG A C 1
ATOM 709 O O . ARG A 1 93 ? 12.687 2.622 -8.465 1.00 92.56 93 ARG A O 1
ATOM 716 N N . PHE A 1 94 ? 13.740 0.715 -7.899 1.00 94.44 94 PHE A N 1
ATOM 717 C CA . PHE A 1 94 ? 12.864 0.265 -6.819 1.00 94.44 94 PHE A CA 1
ATOM 718 C C . PHE A 1 94 ? 13.301 0.850 -5.469 1.00 94.44 94 PHE A C 1
ATOM 720 O O . PHE A 1 94 ? 14.457 1.234 -5.294 1.00 94.44 94 PHE A O 1
ATOM 727 N N . TYR A 1 95 ? 12.394 0.887 -4.490 1.00 94.12 95 TYR A N 1
ATOM 728 C CA . TYR A 1 95 ? 12.743 1.331 -3.135 1.00 94.12 95 TYR A CA 1
ATOM 729 C C . TYR A 1 95 ? 13.734 0.360 -2.483 1.00 94.12 95 TYR A C 1
ATOM 731 O O . TYR A 1 95 ? 14.722 0.780 -1.890 1.00 94.12 95 TYR A O 1
ATOM 739 N N . SER A 1 96 ? 13.522 -0.946 -2.661 1.00 93.56 96 SER A N 1
ATOM 740 C CA . SER A 1 96 ? 14.393 -1.993 -2.115 1.00 93.56 96 SER A CA 1
ATOM 741 C C . SER A 1 96 ? 15.849 -1.901 -2.596 1.00 93.56 96 SER A C 1
ATOM 743 O O . SER A 1 96 ? 16.721 -2.448 -1.928 1.00 93.56 96 SER A O 1
ATOM 745 N N . GLU A 1 97 ? 16.140 -1.198 -3.699 1.00 93.25 97 GLU A N 1
ATOM 746 C CA . GLU A 1 97 ? 17.517 -0.942 -4.162 1.00 93.25 97 GLU A CA 1
ATOM 747 C C . GLU A 1 97 ? 18.280 0.067 -3.286 1.00 93.25 97 GLU A C 1
ATOM 749 O O . GLU A 1 97 ? 19.500 0.172 -3.387 1.00 93.25 97 GLU A O 1
ATOM 754 N N . GLU A 1 98 ? 17.591 0.813 -2.416 1.00 91.19 98 GLU A N 1
ATOM 755 C CA . GLU A 1 98 ? 18.235 1.678 -1.418 1.00 91.19 98 GLU A CA 1
ATOM 756 C C . GLU A 1 98 ? 18.808 0.869 -0.245 1.00 91.19 98 GLU A C 1
ATOM 758 O O . GLU A 1 98 ? 19.808 1.268 0.350 1.00 91.19 98 GLU A O 1
ATOM 763 N N . GLU A 1 99 ? 18.201 -0.281 0.053 1.00 88.19 99 GLU A N 1
ATOM 764 C CA . GLU A 1 99 ? 18.531 -1.118 1.212 1.00 88.19 99 GLU A CA 1
ATOM 765 C C . GLU A 1 99 ? 19.323 -2.381 0.821 1.00 88.19 99 GLU A C 1
ATOM 767 O O . GLU A 1 99 ? 20.097 -2.917 1.617 1.00 88.19 99 GLU A O 1
ATOM 772 N N . PHE A 1 100 ? 19.161 -2.867 -0.415 1.00 90.38 100 PHE A N 1
ATOM 773 C CA . PHE A 1 100 ? 19.747 -4.119 -0.895 1.00 90.38 100 PHE A CA 1
ATOM 774 C C . PHE A 1 100 ? 20.294 -3.988 -2.320 1.00 90.38 100 PHE A C 1
ATOM 776 O O . PHE A 1 100 ? 19.732 -3.289 -3.156 1.00 90.38 100 PHE A O 1
ATOM 783 N N . SER A 1 101 ? 21.347 -4.747 -2.646 1.00 90.50 101 SER A N 1
ATOM 784 C CA . SER A 1 101 ? 21.701 -4.988 -4.053 1.00 90.50 101 SER A CA 1
ATOM 785 C C . SER A 1 101 ? 20.713 -5.990 -4.655 1.00 90.50 101 SER A C 1
ATOM 787 O O . SER A 1 101 ? 20.584 -7.119 -4.172 1.00 90.50 101 SER A O 1
ATOM 789 N N . LEU A 1 102 ? 20.032 -5.576 -5.727 1.00 88.56 102 LEU A N 1
ATOM 790 C CA . LEU A 1 102 ? 19.107 -6.413 -6.492 1.00 88.56 102 LEU A CA 1
ATOM 791 C C . LEU A 1 102 ? 19.732 -6.963 -7.784 1.00 88.56 102 LEU A C 1
ATOM 793 O O . LEU A 1 102 ? 19.007 -7.471 -8.637 1.00 88.56 102 LEU A O 1
ATOM 797 N N . ASP A 1 103 ? 21.063 -6.919 -7.932 1.00 84.44 103 ASP A N 1
ATOM 798 C CA . ASP A 1 103 ? 21.775 -7.324 -9.161 1.00 84.44 103 ASP A CA 1
ATOM 799 C C . ASP A 1 103 ? 21.373 -8.735 -9.638 1.00 84.44 103 ASP A C 1
ATOM 801 O O . ASP A 1 103 ? 21.266 -9.014 -10.838 1.00 84.44 103 ASP A O 1
ATOM 805 N N . GLY A 1 104 ? 21.078 -9.623 -8.682 1.00 83.06 104 GLY A N 1
ATOM 806 C CA . GLY A 1 104 ? 20.627 -10.989 -8.928 1.00 83.06 104 GLY A CA 1
ATOM 807 C C . GLY A 1 104 ? 19.224 -11.115 -9.528 1.00 83.06 104 GLY A C 1
ATOM 808 O O . GLY A 1 104 ? 18.902 -12.189 -10.015 1.00 83.06 104 GLY A O 1
ATOM 809 N N . LEU A 1 105 ? 18.397 -10.067 -9.535 1.00 83.31 105 LEU A N 1
ATOM 810 C CA . LEU A 1 105 ? 17.025 -10.086 -10.065 1.00 83.31 105 LEU A CA 1
ATOM 811 C C . LEU A 1 105 ? 16.927 -9.589 -11.516 1.00 83.31 105 LEU A C 1
ATOM 813 O O . LEU A 1 105 ? 15.866 -9.692 -12.126 1.00 83.31 105 LEU A O 1
ATOM 817 N N . SER A 1 106 ? 18.034 -9.120 -12.099 1.00 78.88 106 SER A N 1
ATOM 818 C CA . SER A 1 106 ? 18.104 -8.582 -13.471 1.00 78.88 106 SER A CA 1
ATOM 819 C C . SER A 1 106 ? 17.640 -9.547 -14.574 1.00 78.88 106 SER A C 1
ATOM 821 O O . SER A 1 106 ? 17.315 -9.112 -15.676 1.00 78.88 106 SER A O 1
ATOM 823 N N . HIS A 1 107 ? 17.588 -10.850 -14.289 1.00 84.19 107 HIS A N 1
ATOM 824 C CA . HIS A 1 107 ? 17.169 -11.898 -15.221 1.00 84.19 107 HIS A CA 1
ATOM 825 C C . HIS A 1 107 ? 15.674 -12.256 -15.131 1.00 84.19 107 HIS A C 1
ATOM 827 O O . HIS A 1 107 ? 15.217 -13.135 -15.863 1.00 84.19 107 HIS A O 1
ATOM 833 N N . LEU A 1 108 ? 14.912 -11.648 -14.215 1.00 87.12 108 LEU A N 1
ATOM 834 C CA . LEU A 1 108 ? 13.484 -11.926 -14.081 1.00 87.12 108 LEU A CA 1
ATOM 835 C C . LEU A 1 108 ? 12.713 -11.367 -15.284 1.00 87.12 108 LEU A C 1
ATOM 837 O O . LEU A 1 108 ? 12.695 -10.165 -15.536 1.00 87.12 108 LEU A O 1
ATOM 841 N N . GLU A 1 109 ? 12.029 -12.250 -16.010 1.00 82.81 109 GLU A N 1
ATOM 842 C CA . GLU A 1 109 ? 11.217 -11.880 -17.169 1.00 82.81 109 GLU A CA 1
ATOM 843 C C . GLU A 1 109 ? 9.741 -11.734 -16.787 1.00 82.81 109 GLU A C 1
ATOM 845 O O . GLU A 1 109 ? 9.014 -12.724 -16.637 1.00 82.81 109 GLU A O 1
ATOM 850 N N . GLY A 1 110 ? 9.275 -10.495 -16.661 1.00 86.88 110 GLY A N 1
ATOM 851 C CA . GLY A 1 110 ? 7.862 -10.171 -16.476 1.00 86.88 110 GLY A CA 1
ATOM 852 C C . GLY A 1 110 ? 7.639 -9.003 -15.516 1.00 86.88 110 GLY A C 1
ATOM 853 O O . GLY A 1 110 ? 8.580 -8.566 -14.856 1.00 86.88 110 GLY A O 1
ATOM 854 N N . PRO A 1 111 ? 6.401 -8.488 -15.423 1.00 94.25 111 PRO A N 1
ATOM 855 C CA . PRO A 1 111 ? 6.099 -7.355 -14.561 1.00 94.25 111 PRO A CA 1
ATOM 856 C C . PRO A 1 111 ? 6.309 -7.720 -13.091 1.00 94.25 111 PRO A C 1
ATOM 858 O O . PRO A 1 111 ? 5.798 -8.738 -12.610 1.00 94.25 111 PRO A O 1
ATOM 861 N N . LEU A 1 112 ? 7.053 -6.874 -12.388 1.00 95.12 112 LEU A N 1
ATOM 862 C CA . LEU A 1 112 ? 7.322 -6.997 -10.964 1.00 9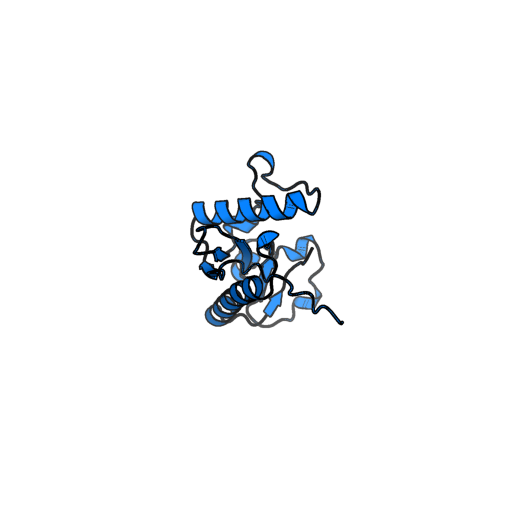5.12 112 LEU A CA 1
ATOM 863 C C . LEU A 1 112 ? 6.558 -5.908 -10.205 1.00 95.12 112 LEU A C 1
ATOM 865 O O . LEU A 1 112 ? 6.515 -4.754 -10.638 1.00 95.12 112 LEU A O 1
ATOM 869 N N . LEU A 1 113 ? 5.953 -6.286 -9.083 1.00 97.81 113 LEU A N 1
ATOM 870 C CA . LEU A 1 113 ? 5.355 -5.359 -8.131 1.00 97.81 113 LEU A CA 1
ATOM 871 C C . LEU A 1 113 ? 6.192 -5.358 -6.856 1.00 97.81 113 LEU A C 1
ATOM 873 O O . LEU A 1 113 ? 6.425 -6.415 -6.266 1.00 97.81 113 LEU A O 1
ATOM 877 N N . GLU A 1 114 ? 6.625 -4.182 -6.415 1.00 97.44 114 GLU A N 1
ATOM 878 C CA . GLU A 1 114 ? 7.204 -4.024 -5.085 1.00 97.44 114 GLU A CA 1
ATOM 879 C C . GLU A 1 114 ? 6.122 -3.590 -4.090 1.00 97.44 114 GLU A C 1
ATOM 881 O O . GLU A 1 114 ? 5.361 -2.658 -4.355 1.00 97.44 114 GLU A O 1
ATOM 886 N N . ILE A 1 115 ? 6.073 -4.250 -2.932 1.00 97.81 115 ILE A N 1
ATOM 887 C CA . ILE A 1 115 ? 5.269 -3.837 -1.783 1.00 97.81 115 ILE A CA 1
ATOM 888 C C . ILE A 1 115 ? 6.143 -3.253 -0.682 1.00 97.81 115 ILE A C 1
ATOM 890 O O . ILE A 1 115 ? 7.255 -3.713 -0.427 1.00 97.81 115 ILE A O 1
ATOM 894 N N . GLY A 1 116 ? 5.616 -2.252 0.013 1.00 96.19 116 GLY A N 1
ATOM 895 C CA . GLY A 1 116 ? 6.318 -1.601 1.112 1.00 96.19 116 GLY A CA 1
ATOM 896 C C . GLY A 1 116 ? 5.370 -0.900 2.070 1.00 96.19 116 GLY A C 1
ATOM 897 O O . GLY A 1 116 ? 4.170 -0.790 1.816 1.00 96.19 116 GLY A O 1
ATOM 898 N N . ARG A 1 117 ? 5.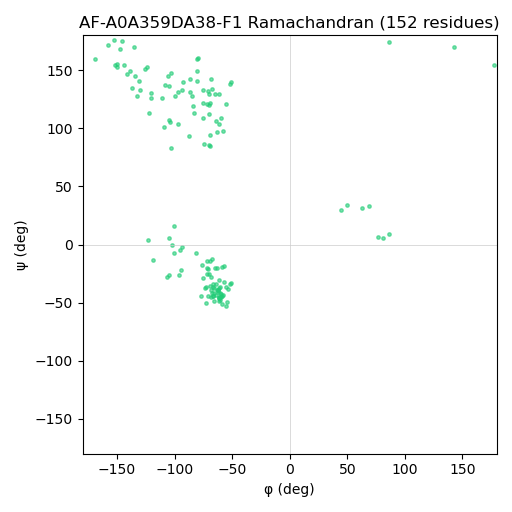919 -0.434 3.198 1.00 95.56 117 ARG A N 1
ATOM 899 C CA . ARG A 1 117 ? 5.167 0.265 4.257 1.00 95.56 117 ARG A CA 1
ATOM 900 C C . ARG A 1 117 ? 3.892 -0.480 4.684 1.00 95.56 117 ARG A C 1
ATOM 902 O O . ARG A 1 117 ? 2.881 0.136 5.016 1.00 95.56 117 ARG A O 1
ATOM 909 N N . THR A 1 118 ? 3.940 -1.812 4.656 1.00 96.88 118 THR A N 1
ATOM 910 C CA . THR A 1 118 ? 2.830 -2.657 5.091 1.00 96.88 118 THR A CA 1
ATOM 911 C C . THR A 1 118 ? 2.683 -2.542 6.597 1.00 96.88 118 THR A C 1
ATOM 913 O O . THR A 1 118 ? 3.616 -2.857 7.332 1.00 96.88 118 THR A O 1
ATOM 916 N N . CYS A 1 119 ? 1.515 -2.126 7.072 1.00 96.38 119 CYS A N 1
ATOM 917 C CA . CYS A 1 119 ? 1.249 -2.056 8.500 1.00 96.38 119 CYS A CA 1
ATOM 918 C C . CYS A 1 119 ? -0.196 -2.433 8.829 1.00 96.38 119 CYS A C 1
ATOM 920 O O . CYS A 1 119 ? -1.104 -2.323 8.002 1.00 96.38 119 CYS A O 1
ATOM 922 N N . VAL A 1 120 ? -0.389 -2.904 10.060 1.00 97.69 120 VAL A N 1
ATOM 923 C CA . VAL A 1 120 ? -1.694 -3.235 10.634 1.00 97.69 120 VAL A CA 1
ATOM 924 C C . VAL A 1 120 ? -1.765 -2.605 12.014 1.00 97.69 120 VAL A C 1
ATOM 926 O O . VAL A 1 120 ? -0.868 -2.824 12.839 1.00 97.69 120 VAL A O 1
ATOM 929 N N . ASP A 1 121 ? -2.838 -1.855 12.259 1.00 97.25 121 ASP A N 1
ATOM 930 C CA . ASP A 1 121 ? -3.143 -1.280 13.564 1.00 97.25 121 ASP A CA 1
ATOM 931 C C . ASP A 1 121 ? -3.107 -2.367 14.647 1.00 97.25 121 ASP A C 1
ATOM 933 O O . ASP A 1 121 ? -3.592 -3.484 14.443 1.00 97.25 121 ASP A O 1
ATOM 937 N N . VAL A 1 122 ? -2.526 -2.054 15.808 1.00 95.00 122 VAL A N 1
ATOM 938 C CA . VAL A 1 122 ? -2.297 -3.020 16.892 1.00 95.00 122 VAL A CA 1
ATOM 939 C C . VAL A 1 122 ? -3.579 -3.729 17.334 1.00 95.00 122 VAL A C 1
ATOM 941 O O . VAL A 1 122 ? -3.558 -4.933 17.594 1.00 95.00 122 VAL A O 1
ATOM 944 N N . ALA A 1 123 ? -4.720 -3.031 17.343 1.00 95.44 123 ALA A N 1
ATOM 945 C CA . ALA A 1 123 ? -6.002 -3.627 17.692 1.00 95.44 123 ALA A CA 1
ATOM 946 C C . ALA A 1 123 ? -6.504 -4.589 16.603 1.00 95.44 123 ALA A C 1
ATOM 948 O O . ALA A 1 123 ? -7.307 -5.480 16.890 1.00 95.44 123 ALA A O 1
ATOM 949 N N . TYR A 1 124 ? -6.022 -4.457 15.366 1.00 97.00 124 TYR A N 1
ATOM 950 C CA . TYR A 1 124 ? -6.447 -5.202 14.181 1.00 97.00 124 TYR A CA 1
ATOM 951 C C . TYR A 1 124 ? -5.473 -6.292 13.722 1.00 97.00 124 TYR A C 1
ATOM 953 O O . TYR A 1 124 ? -5.757 -6.965 12.731 1.00 97.00 124 TYR A O 1
ATOM 961 N N . ARG A 1 125 ? -4.399 -6.562 14.475 1.00 94.25 125 ARG A N 1
ATOM 962 C CA . ARG A 1 125 ? -3.434 -7.646 14.209 1.00 94.25 125 ARG A CA 1
ATOM 963 C C . ARG A 1 125 ? -4.036 -9.032 14.429 1.00 94.25 125 ARG A C 1
ATOM 965 O O . ARG A 1 125 ? -3.919 -9.633 15.492 1.00 94.25 125 ARG A O 1
ATOM 972 N N . ASN A 1 126 ? -4.704 -9.543 13.405 1.00 93.88 126 ASN A N 1
ATOM 973 C CA . ASN A 1 126 ? -5.261 -10.888 13.367 1.00 93.88 126 ASN A CA 1
ATOM 974 C C . ASN A 1 126 ? -5.222 -11.444 11.932 1.00 93.88 126 ASN A C 1
ATOM 976 O O . ASN A 1 126 ? -4.997 -10.706 10.971 1.00 93.88 126 ASN A O 1
ATOM 980 N N . GLY A 1 127 ? -5.477 -12.748 11.794 1.00 94.94 127 GLY A N 1
ATOM 981 C CA . GLY A 1 127 ? -5.456 -13.433 10.500 1.00 94.94 127 GLY A CA 1
ATOM 982 C C . GLY A 1 127 ? -6.486 -12.915 9.489 1.00 94.94 127 GLY A C 1
ATOM 983 O O . GLY A 1 127 ? -6.216 -12.934 8.294 1.00 94.94 127 GLY A O 1
ATOM 984 N N . ALA A 1 128 ? -7.639 -12.413 9.938 1.00 95.94 128 ALA A N 1
ATOM 985 C CA . ALA A 1 128 ? -8.677 -11.911 9.040 1.00 95.94 128 ALA A CA 1
ATOM 986 C C . ALA A 1 128 ? -8.268 -10.588 8.376 1.00 95.94 128 ALA A C 1
ATOM 988 O O . ALA A 1 128 ? -8.424 -10.447 7.169 1.00 95.94 128 ALA A O 1
ATOM 989 N N . THR A 1 129 ? -7.695 -9.644 9.130 1.00 97.75 129 THR A N 1
ATOM 990 C CA . THR A 1 129 ? -7.246 -8.353 8.581 1.00 97.75 129 THR A CA 1
ATOM 991 C C . THR A 1 129 ? -6.188 -8.542 7.505 1.00 97.75 129 THR A C 1
ATOM 993 O O . THR A 1 129 ? -6.307 -7.981 6.418 1.00 97.75 129 THR A O 1
ATOM 996 N N . ILE A 1 130 ? -5.178 -9.370 7.781 1.00 96.62 130 ILE A N 1
ATOM 997 C CA . ILE A 1 130 ? -4.111 -9.615 6.812 1.00 96.62 130 ILE A CA 1
ATOM 998 C C . ILE A 1 130 ? -4.617 -10.416 5.603 1.00 96.62 130 ILE A C 1
ATOM 1000 O O . ILE A 1 130 ? -4.221 -10.123 4.481 1.00 96.62 130 ILE A O 1
ATOM 1004 N N . ALA A 1 131 ? -5.548 -11.360 5.796 1.00 98.19 131 ALA A N 1
ATOM 1005 C CA . ALA A 1 131 ? -6.167 -12.094 4.692 1.00 98.19 131 ALA A CA 1
ATOM 1006 C C . ALA A 1 131 ? -6.975 -11.178 3.760 1.00 98.19 131 ALA A C 1
ATOM 1008 O O . ALA A 1 131 ? -6.914 -11.351 2.548 1.00 98.19 131 ALA A O 1
ATOM 1009 N N . VAL A 1 132 ? -7.694 -10.188 4.302 1.00 98.56 132 VAL A N 1
ATOM 1010 C CA . VAL A 1 132 ? -8.426 -9.197 3.495 1.00 98.56 132 VAL A CA 1
ATOM 1011 C C . VAL A 1 132 ? -7.460 -8.306 2.709 1.00 98.56 132 VAL A C 1
ATOM 1013 O O . VAL A 1 132 ? -7.667 -8.110 1.514 1.00 98.56 132 VAL A O 1
ATOM 1016 N N . LEU A 1 133 ? -6.375 -7.829 3.335 1.00 98.62 133 LEU A N 1
ATOM 1017 C CA . LEU A 1 133 ? -5.353 -7.031 2.643 1.00 98.62 133 LEU A CA 1
ATOM 1018 C C . LEU A 1 133 ? -4.678 -7.825 1.514 1.00 98.62 133 LEU A C 1
ATOM 1020 O O . LEU A 1 133 ? -4.537 -7.328 0.400 1.00 98.62 133 LEU A O 1
ATOM 1024 N N . TRP A 1 134 ? -4.283 -9.071 1.791 1.00 98.19 134 TRP A N 1
ATOM 1025 C CA . TRP A 1 134 ? -3.670 -9.948 0.793 1.00 98.19 134 TRP A CA 1
ATOM 1026 C C . TRP A 1 134 ? -4.633 -10.389 -0.305 1.00 98.19 134 TRP A C 1
ATOM 1028 O O . TRP A 1 134 ? -4.183 -10.617 -1.423 1.00 98.19 134 TRP A O 1
ATOM 1038 N N . GLY A 1 135 ? -5.934 -10.464 -0.019 1.00 98.50 135 GLY A N 1
ATOM 1039 C CA . GLY A 1 135 ? -6.960 -10.670 -1.037 1.00 98.50 135 GLY A CA 1
ATOM 1040 C C . GLY A 1 135 ? -6.940 -9.560 -2.087 1.00 98.50 135 GLY A C 1
ATOM 1041 O O . GLY A 1 135 ? -6.804 -9.850 -3.268 1.00 98.50 135 GLY A O 1
ATOM 1042 N N . GLU A 1 136 ? -6.971 -8.293 -1.665 1.00 98.62 136 GLU A N 1
ATOM 1043 C CA . GLU A 1 136 ? -6.886 -7.161 -2.604 1.00 98.62 136 GLU A CA 1
ATOM 1044 C C . GLU A 1 136 ? -5.533 -7.091 -3.313 1.00 98.62 136 GLU A C 1
ATOM 1046 O O . GLU A 1 136 ? -5.483 -6.805 -4.507 1.00 98.62 136 GLU A O 1
ATOM 1051 N N . LEU A 1 137 ? -4.429 -7.408 -2.625 1.00 98.62 137 LEU A N 1
ATOM 1052 C CA . LEU A 1 137 ? -3.132 -7.507 -3.296 1.00 98.62 137 LEU A CA 1
ATOM 1053 C C . LEU A 1 137 ? -3.160 -8.567 -4.406 1.00 98.62 137 LEU A C 1
ATOM 1055 O O . LEU A 1 137 ? -2.635 -8.320 -5.487 1.00 98.62 137 LEU A O 1
ATOM 1059 N N . ALA A 1 138 ? -3.774 -9.727 -4.162 1.00 98.44 138 ALA A N 1
ATOM 1060 C CA . ALA A 1 138 ? -3.905 -10.772 -5.171 1.00 98.44 138 ALA A CA 1
ATOM 1061 C C . ALA A 1 138 ? -4.730 -10.299 -6.378 1.00 98.44 138 ALA A C 1
ATOM 1063 O O . ALA A 1 138 ? -4.333 -10.561 -7.513 1.00 98.44 138 ALA A O 1
ATOM 1064 N N . GLU A 1 139 ? -5.816 -9.552 -6.159 1.00 98.44 139 GLU A N 1
ATOM 1065 C CA . GLU A 1 139 ? -6.582 -8.936 -7.251 1.00 98.44 139 GLU A CA 1
ATOM 1066 C C . GLU A 1 139 ? -5.727 -7.947 -8.054 1.00 98.44 139 GLU A C 1
ATOM 1068 O O . GLU A 1 139 ? -5.680 -8.033 -9.281 1.00 98.44 139 GLU A O 1
ATOM 1073 N N . VAL A 1 140 ? -4.956 -7.077 -7.390 1.00 98.31 140 VAL A N 1
ATOM 1074 C CA . VAL A 1 140 ? -4.033 -6.154 -8.076 1.00 98.31 140 VAL A CA 1
ATOM 1075 C C . VAL A 1 140 ? -2.970 -6.906 -8.883 1.00 98.31 140 VAL A C 1
ATOM 1077 O O . VAL A 1 140 ? -2.666 -6.520 -10.016 1.00 98.31 140 VAL A O 1
ATOM 1080 N N . LEU A 1 141 ? -2.411 -7.987 -8.329 1.00 98.19 141 LEU A N 1
ATOM 1081 C CA . LEU A 1 141 ? -1.427 -8.822 -9.019 1.00 98.19 141 LEU A CA 1
ATOM 1082 C C . LEU A 1 141 ? -2.015 -9.444 -10.293 1.00 98.19 141 LEU A C 1
ATOM 1084 O O . LEU A 1 141 ? -1.391 -9.375 -11.355 1.00 98.19 141 LEU A O 1
ATOM 1088 N N . ASN A 1 142 ? -3.226 -9.995 -10.192 1.00 97.88 142 ASN A N 1
ATOM 1089 C CA . ASN A 1 142 ? -3.932 -10.624 -11.304 1.00 97.88 142 ASN A CA 1
ATOM 1090 C C . ASN A 1 142 ? -4.312 -9.609 -12.390 1.00 97.88 142 ASN A C 1
ATOM 1092 O O . ASN A 1 142 ? -4.029 -9.837 -13.565 1.00 97.88 142 ASN A O 1
ATOM 1096 N N . GLU A 1 143 ? -4.911 -8.476 -12.013 1.00 97.38 143 GLU A N 1
ATOM 1097 C CA . GLU A 1 143 ? -5.309 -7.418 -12.950 1.00 97.38 143 GLU A CA 1
ATOM 1098 C C . GLU A 1 143 ? -4.113 -6.807 -13.687 1.00 97.38 143 GLU A C 1
ATOM 1100 O O . GLU A 1 143 ? -4.198 -6.507 -14.879 1.00 97.38 143 GLU A O 1
ATOM 1105 N N . GLY A 1 144 ? -2.993 -6.615 -12.986 1.00 95.44 144 GLY A N 1
ATOM 1106 C CA . GLY A 1 144 ? -1.778 -6.046 -13.563 1.00 95.44 144 GLY A CA 1
ATOM 1107 C C . GLY A 1 144 ? -0.918 -7.039 -14.345 1.00 95.44 144 GLY A C 1
ATOM 1108 O O . GLY A 1 144 ? 0.051 -6.621 -14.978 1.00 95.44 144 GLY A O 1
ATOM 1109 N N . GLY A 1 145 ? -1.248 -8.336 -14.313 1.00 96.81 145 GLY A N 1
ATOM 1110 C CA . GLY A 1 145 ? -0.442 -9.386 -14.940 1.00 96.81 145 GLY A CA 1
ATOM 1111 C C . GLY A 1 145 ? 0.956 -9.509 -14.328 1.00 96.81 145 GLY A C 1
ATOM 1112 O O . GLY A 1 145 ? 1.916 -9.827 -15.035 1.00 96.81 145 GLY A O 1
ATOM 1113 N N . TYR A 1 146 ? 1.089 -9.215 -13.033 1.00 97.69 146 TYR A N 1
ATOM 1114 C CA . TYR A 1 146 ? 2.367 -9.282 -12.337 1.00 97.69 146 TYR A CA 1
ATOM 1115 C C . TYR A 1 146 ? 2.806 -10.727 -12.147 1.00 97.69 146 TYR A C 1
ATOM 1117 O O . TYR A 1 146 ? 2.046 -11.582 -11.696 1.00 97.69 146 TYR A O 1
ATOM 1125 N N . ARG A 1 147 ? 4.067 -10.997 -12.480 1.00 96.44 147 ARG A N 1
ATOM 1126 C CA . ARG A 1 147 ? 4.675 -12.323 -12.344 1.00 96.44 147 ARG A CA 1
ATOM 1127 C C . ARG A 1 147 ? 5.458 -12.468 -11.047 1.00 96.44 147 ARG A C 1
ATOM 1129 O O . ARG A 1 147 ? 5.617 -13.581 -10.549 1.00 96.44 147 ARG A O 1
ATOM 1136 N N . TYR A 1 148 ? 5.945 -11.351 -10.520 1.00 96.38 148 TYR A N 1
ATOM 1137 C CA . TYR A 1 148 ? 6.794 -11.315 -9.342 1.00 96.38 148 TYR A CA 1
ATOM 1138 C C . TYR A 1 148 ? 6.280 -10.281 -8.349 1.00 96.38 148 TYR A C 1
ATOM 1140 O O . TYR A 1 148 ? 5.862 -9.187 -8.728 1.00 96.38 148 TYR A O 1
ATOM 1148 N N . LEU A 1 149 ? 6.349 -10.648 -7.074 1.00 96.50 149 LEU A N 1
ATOM 1149 C CA . LEU A 1 149 ? 6.107 -9.774 -5.939 1.00 96.50 149 LEU A CA 1
ATOM 1150 C C . LEU A 1 149 ? 7.383 -9.746 -5.101 1.00 96.50 149 LEU A C 1
ATOM 1152 O O . LEU A 1 149 ? 7.917 -10.805 -4.767 1.00 96.50 149 LEU A O 1
ATOM 1156 N N . MET A 1 150 ? 7.849 -8.555 -4.745 1.00 95.19 150 MET A N 1
ATOM 1157 C CA . MET A 1 150 ? 8.952 -8.380 -3.800 1.00 95.19 150 MET A CA 1
ATOM 1158 C C . MET A 1 150 ? 8.633 -7.278 -2.796 1.00 95.19 150 MET A C 1
ATOM 1160 O O . MET A 1 150 ? 7.672 -6.537 -2.968 1.00 95.19 150 MET A O 1
ATOM 1164 N N . GLY A 1 151 ? 9.452 -7.150 -1.762 1.00 93.56 151 GLY A N 1
ATOM 1165 C CA . GLY A 1 151 ? 9.370 -6.037 -0.828 1.00 93.56 151 GLY A CA 1
ATOM 1166 C C . GLY A 1 151 ? 10.390 -6.172 0.288 1.00 93.56 151 GLY A C 1
ATOM 1167 O O . GLY A 1 151 ? 10.796 -7.281 0.641 1.00 93.56 151 GLY A O 1
ATOM 1168 N N . CYS A 1 152 ? 10.778 -5.038 0.858 1.00 89.25 152 CYS A N 1
ATOM 1169 C CA . CYS A 1 152 ? 11.562 -4.988 2.082 1.00 89.25 152 CYS A CA 1
ATOM 1170 C C . CYS A 1 152 ? 10.627 -5.087 3.296 1.00 89.25 152 CYS A C 1
ATOM 1172 O O . CYS A 1 152 ? 9.765 -4.228 3.493 1.00 89.25 152 CYS A O 1
ATOM 1174 N N . ALA A 1 153 ? 10.811 -6.121 4.118 1.00 81.50 153 ALA A N 1
ATOM 1175 C CA . ALA A 1 153 ? 10.163 -6.239 5.421 1.00 81.50 153 ALA A CA 1
ATOM 1176 C C . ALA A 1 153 ? 11.124 -5.764 6.522 1.00 81.50 153 ALA A C 1
ATOM 1178 O O . ALA A 1 153 ? 12.278 -6.189 6.549 1.00 81.50 153 ALA A O 1
ATOM 1179 N N . SER A 1 154 ? 10.634 -4.902 7.414 1.00 61.38 154 SER A N 1
ATOM 1180 C CA . SER A 1 154 ? 11.353 -4.334 8.564 1.00 61.38 154 SER A CA 1
ATOM 1181 C C . SER A 1 154 ? 10.638 -4.647 9.869 1.00 61.38 154 SER A C 1
ATOM 1183 O O . SER A 1 154 ? 9.389 -4.538 9.852 1.00 61.38 154 SER A O 1
#

pLDDT: mean 89.95, std 14.02, range [37.25, 98.81]

Solvent-accessible surface area (backbone atoms only — not comparable to full-atom values): 9059 Å² total; per-residue (Å²): 138,84,83,79,80,80,76,78,77,77,76,68,75,84,80,47,74,42,57,47,75,44,69,59,72,70,40,46,50,51,48,19,32,47,40,23,58,48,45,46,76,71,60,80,50,92,48,47,48,49,95,76,53,23,40,57,62,85,60,61,84,60,33,51,38,39,28,24,31,32,69,82,82,68,43,74,41,30,35,37,37,36,39,41,47,70,44,22,58,74,72,71,47,57,74,55,59,79,82,40,91,58,77,88,56,76,79,65,88,64,46,39,35,36,39,34,79,67,46,57,37,82,95,50,72,48,74,65,53,54,50,42,40,51,48,50,50,49,50,52,35,62,77,68,59,42,74,41,78,49,63,67,85,132

Foldseek 3Di:
DDDDPPPPPPPDDDWDKAKDWQDDDVSLQLLQLLLLVFCCVPPVDPADCVVVSGRDDPCSVLWTKMFMAGPVVRHTFWIKTKHKPVSQVVVVHDPCVVVDDPVVCVPDPFIEIEIDSTDGHPVGPDPVRVVNRVVVVVVVCVVVVHPYYYYDDD

Radius of gyration: 18.29 Å; Cα contacts (8 Å, |Δi|>4): 231; chains: 1; bounding box: 40×48×60 Å

Nearest PDB structures (foldseek):
  7n1l-assembly4_F  TM=6.551E-01  e=5.338E-05  Brucella abortus 2308
  3t90-assembly1_A-2  TM=6.510E-01  e=9.387E-05  Arabidopsis thaliana
  4ag9-assembly1_B  TM=6.453E-01  e=1.992E-04  Caenorhabditis elegans
  1z4e-assembly1_B  TM=6.498E-01  e=1.392E-03  Halalkalibacterium halodurans C-125
  2dxq-assembly1_B  TM=6.531E-01  e=7.437E-04  Agrobacterium fabrum str. C58

Mean predicted aligned error: 6.33 Å

Sequence (154 aa):
MTQIALTRDRTTPARRLQAERLIGPAALREAQALRFRVFSAEFDAKLNGAELGLDMDDYDAHCAHIGVRDLNSGELVATTRLLDHRAAAGLGRFYSEEEFSLDGLSHLEGPLLEIGRTCVDVAYRNGATIAVLWGELAEVLNEGGYRYLMGCAS